Protein AF-E0VJH8-F1 (afdb_monomer_lite)

Radius of gyration: 15.39 Å; chains: 1; bounding box: 27×34×44 Å

Secondary structure (DSSP, 8-state):
---------EE-TTT--EESSHHHHHHHIIIIII---SEE-TTT--EESSHHHHHHHHHHHS--

pLDDT: mean 80.71, std 12.55, range [39.78, 91.5]

Organism: Pediculus humanus subsp. corporis (NCBI:txid121224)

Structure (mmCIF, N/CA/C/O backbone):
data_AF-E0VJH8-F1
#
_entry.id   AF-E0VJH8-F1
#
loop_
_atom_site.group_PDB
_atom_site.id
_atom_site.type_symbol
_atom_site.label_atom_id
_atom_site.label_alt_id
_atom_site.label_comp_id
_atom_site.label_asym_id
_atom_site.label_entity_id
_atom_site.label_seq_id
_atom_site.pdbx_PDB_ins_code
_atom_site.Cartn_x
_atom_site.Cartn_y
_atom_site.Cartn_z
_atom_site.occupancy
_atom_site.B_iso_or_equiv
_atom_site.auth_seq_id
_atom_site.auth_comp_id
_atom_site.auth_asym_id
_atom_site.auth_atom_id
_atom_site.pdbx_PDB_model_num
ATOM 1 N N . MET A 1 1 ? -11.084 24.949 21.318 1.00 39.78 1 MET A N 1
ATOM 2 C CA . MET A 1 1 ? -11.963 24.294 20.325 1.00 39.78 1 MET A CA 1
ATOM 3 C C . MET A 1 1 ? -11.239 23.066 19.800 1.00 39.78 1 MET A C 1
ATOM 5 O O . MET A 1 1 ? -10.437 23.175 18.883 1.00 39.78 1 MET A O 1
ATOM 9 N N . ALA A 1 2 ? -11.425 21.917 20.447 1.00 48.84 2 ALA A N 1
ATOM 10 C CA . ALA A 1 2 ? -10.878 20.666 19.939 1.00 48.84 2 ALA A CA 1
ATOM 11 C C . ALA A 1 2 ? -11.789 20.207 18.803 1.00 48.84 2 ALA A C 1
ATOM 13 O O . ALA A 1 2 ? -12.875 19.683 19.044 1.00 48.84 2 ALA A O 1
ATOM 14 N N . VAL A 1 3 ? -11.376 20.452 17.562 1.00 47.06 3 VAL A N 1
ATOM 15 C CA . VAL A 1 3 ? -12.037 19.846 16.409 1.00 47.06 3 VAL A CA 1
ATOM 16 C C . VAL A 1 3 ? -11.623 18.374 16.386 1.00 47.06 3 VAL A C 1
ATOM 18 O O . VAL A 1 3 ? -10.745 17.964 15.638 1.00 47.06 3 VAL A O 1
ATOM 21 N N . HIS A 1 4 ? -12.228 17.565 17.254 1.00 44.38 4 HIS A N 1
ATOM 22 C CA . HIS A 1 4 ? -12.145 16.110 17.180 1.00 44.38 4 HIS A CA 1
ATOM 23 C C . HIS A 1 4 ? -13.141 15.640 16.108 1.00 44.38 4 HIS A C 1
ATOM 25 O O . HIS A 1 4 ? -14.131 14.960 16.379 1.00 44.38 4 HIS A O 1
ATOM 31 N N . THR A 1 5 ? -12.947 16.099 14.868 1.00 52.66 5 THR A N 1
ATOM 32 C CA . THR A 1 5 ? -13.685 15.601 13.705 1.00 52.66 5 THR A CA 1
ATOM 33 C C . THR A 1 5 ? -13.312 14.148 13.547 1.00 52.66 5 THR A C 1
ATOM 35 O O . THR A 1 5 ? -12.229 13.882 13.042 1.00 52.66 5 THR A O 1
ATOM 38 N N . LYS A 1 6 ? -14.194 13.251 14.015 1.00 54.69 6 LYS A N 1
ATOM 39 C CA . LYS A 1 6 ? -14.275 11.814 13.709 1.00 54.69 6 LYS A CA 1
ATOM 40 C C . LYS A 1 6 ? -13.192 11.392 12.713 1.00 54.69 6 LYS A C 1
ATOM 42 O O . LYS A 1 6 ? -13.453 11.353 11.508 1.00 54.69 6 LYS A O 1
ATOM 47 N N . GLU A 1 7 ? -11.973 11.156 13.203 1.00 58.19 7 GLU A N 1
ATOM 48 C CA . GLU A 1 7 ? -10.869 10.762 12.338 1.00 58.19 7 GLU A CA 1
ATOM 49 C C . GLU A 1 7 ? -11.284 9.424 11.750 1.00 58.19 7 GLU A C 1
ATOM 51 O O . GLU A 1 7 ? -11.452 8.434 12.466 1.00 58.19 7 GLU A O 1
ATOM 56 N N . LYS A 1 8 ? -11.586 9.423 10.451 1.00 65.06 8 LYS A N 1
ATOM 57 C CA . LYS A 1 8 ? -12.030 8.239 9.725 1.00 65.06 8 LYS A CA 1
ATOM 58 C C . LYS A 1 8 ? -10.808 7.339 9.575 1.00 65.06 8 LYS A C 1
ATOM 60 O O . LYS A 1 8 ? -10.160 7.310 8.535 1.00 65.06 8 LYS A O 1
ATOM 65 N N . ASN A 1 9 ? -10.461 6.679 10.673 1.00 73.62 9 ASN A N 1
ATOM 66 C CA . ASN A 1 9 ? -9.340 5.776 10.774 1.00 73.62 9 ASN A CA 1
ATOM 67 C C . ASN A 1 9 ? -9.619 4.585 9.861 1.00 73.62 9 ASN A C 1
ATOM 69 O O . ASN A 1 9 ? -10.651 3.920 9.946 1.00 73.62 9 ASN A O 1
ATOM 73 N N . TYR A 1 10 ? -8.693 4.335 8.950 1.00 84.62 10 TYR A N 1
ATOM 74 C CA . TYR A 1 10 ? -8.730 3.215 8.034 1.00 84.62 10 TYR A CA 1
ATOM 75 C C . TYR A 1 10 ? -8.215 1.990 8.778 1.00 84.62 10 TYR A C 1
ATOM 77 O O . TYR A 1 10 ? -7.018 1.863 9.031 1.00 84.62 10 TYR A O 1
ATOM 85 N N . LEU A 1 11 ? -9.132 1.110 9.167 1.00 85.81 11 LEU A N 1
ATOM 86 C CA . LEU A 1 11 ? -8.812 -0.122 9.875 1.00 85.81 11 LEU A CA 1
ATOM 87 C C . LEU A 1 11 ? -8.416 -1.227 8.899 1.00 85.81 11 LEU A C 1
ATOM 89 O O . LEU A 1 11 ? -9.043 -1.454 7.866 1.00 85.81 11 LEU A O 1
ATOM 93 N N . CYS A 1 12 ? -7.368 -1.946 9.264 1.00 87.69 12 CYS A N 1
ATOM 94 C CA . CYS A 1 12 ? -7.002 -3.199 8.647 1.00 87.69 12 CYS A CA 1
ATOM 95 C C . CYS A 1 12 ? -7.923 -4.310 9.162 1.00 87.69 12 CYS A C 1
ATOM 97 O O . CYS A 1 12 ? -7.811 -4.705 10.313 1.00 87.69 12 CYS A O 1
ATOM 99 N N . GLY A 1 13 ? -8.760 -4.883 8.295 1.00 85.56 13 GLY A N 1
ATOM 100 C CA . GLY A 1 13 ? -9.645 -5.999 8.663 1.00 85.56 13 GLY A CA 1
ATOM 101 C C . GLY A 1 13 ? -8.948 -7.343 8.935 1.00 85.56 13 GLY A C 1
ATOM 102 O O . GLY A 1 13 ? -9.629 -8.315 9.227 1.00 85.56 13 GLY A O 1
ATOM 103 N N . LEU A 1 14 ? -7.616 -7.421 8.813 1.00 85.94 14 LEU A N 1
ATOM 104 C CA . LEU A 1 14 ? -6.834 -8.652 9.022 1.00 85.94 14 LEU A CA 1
ATOM 105 C C . LEU A 1 14 ? -6.041 -8.654 10.335 1.00 85.94 14 LEU A C 1
ATOM 107 O O . LEU A 1 14 ? -5.779 -9.712 10.890 1.00 85.94 14 LEU A O 1
ATOM 111 N N . CYS A 1 15 ? -5.616 -7.486 10.821 1.00 90.12 15 CYS A N 1
ATOM 112 C CA . CYS A 1 15 ? -4.845 -7.357 12.061 1.00 90.12 15 CYS A CA 1
ATOM 113 C C . CYS A 1 15 ? -5.273 -6.163 12.926 1.00 90.12 15 CYS A C 1
ATOM 115 O O . CYS A 1 15 ? -4.545 -5.772 13.833 1.00 90.12 15 CYS A O 1
ATOM 117 N N . ASN A 1 16 ? -6.428 -5.559 12.628 1.00 84.12 16 ASN A N 1
ATOM 118 C CA . ASN A 1 16 ? -7.050 -4.446 13.354 1.00 84.12 16 ASN A CA 1
ATOM 119 C C . ASN A 1 16 ? -6.159 -3.212 13.581 1.00 84.12 16 ASN A C 1
ATOM 121 O O . ASN A 1 16 ? -6.488 -2.343 14.387 1.00 84.12 16 ASN A O 1
ATOM 125 N N . LYS A 1 17 ? -5.057 -3.071 12.8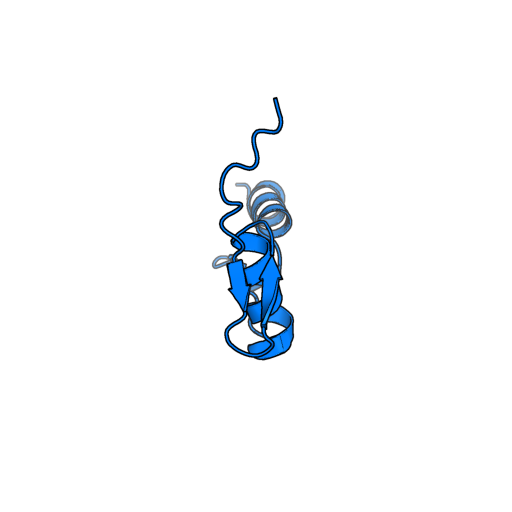32 1.00 87.19 17 LYS A N 1
ATOM 126 C CA . LYS A 1 17 ? -4.258 -1.841 12.833 1.00 87.19 17 LYS A CA 1
ATOM 127 C C . LYS A 1 17 ? -5.056 -0.685 12.247 1.00 87.19 17 LYS A C 1
ATOM 129 O O . LYS A 1 17 ? -5.677 -0.831 11.194 1.00 87.19 17 LYS A O 1
ATOM 134 N N . ASN A 1 18 ? -5.001 0.464 12.911 1.00 87.31 18 ASN A N 1
ATOM 135 C CA . ASN A 1 18 ? -5.618 1.693 12.437 1.00 87.31 18 ASN A CA 1
ATOM 136 C C . ASN A 1 18 ? -4.593 2.558 11.693 1.00 87.31 18 ASN A C 1
ATOM 138 O O . ASN A 1 18 ? -3.402 2.548 12.010 1.00 87.31 18 ASN A O 1
ATOM 142 N N . TYR A 1 19 ? -5.074 3.303 10.705 1.00 87.00 19 TYR A N 1
ATOM 143 C CA . TYR A 1 19 ? -4.281 4.265 9.957 1.00 87.00 19 TYR A CA 1
ATOM 144 C C . TYR A 1 19 ? -5.082 5.544 9.756 1.00 87.00 19 TYR A C 1
ATOM 146 O O . TYR A 1 19 ? -6.215 5.494 9.287 1.00 87.00 19 TYR A O 1
ATOM 154 N N . GLN A 1 20 ? -4.469 6.700 9.989 1.00 85.44 20 GLN A N 1
ATOM 155 C CA . GLN A 1 20 ? -5.126 7.997 9.776 1.00 85.44 20 GLN A CA 1
ATOM 156 C C . GLN A 1 20 ? -5.424 8.288 8.292 1.00 85.44 20 GLN A C 1
ATOM 158 O O . GLN A 1 20 ? -6.240 9.143 7.962 1.00 85.44 20 GLN A O 1
ATOM 163 N N . GLN A 1 21 ? -4.762 7.587 7.363 1.00 85.81 21 GLN A N 1
ATOM 164 C CA . GLN A 1 21 ? -4.867 7.845 5.924 1.00 85.81 21 GLN A CA 1
ATOM 165 C C . GLN A 1 21 ? -5.038 6.545 5.126 1.00 85.81 21 GLN A C 1
ATOM 167 O O . GLN A 1 21 ? -4.390 5.534 5.402 1.00 85.81 21 GLN A O 1
ATOM 172 N N . LYS A 1 22 ? -5.875 6.577 4.078 1.00 84.81 22 LYS A N 1
ATOM 173 C CA . LYS A 1 22 ? -6.206 5.400 3.251 1.00 84.81 22 LYS A CA 1
ATOM 174 C C . LYS A 1 22 ? -4.974 4.759 2.615 1.00 84.81 22 LYS A C 1
ATOM 176 O O . LYS A 1 22 ? -4.866 3.537 2.560 1.00 84.81 22 LYS A O 1
ATOM 181 N N . TRP A 1 23 ? -4.041 5.576 2.128 1.00 83.38 23 TRP A N 1
ATOM 182 C CA . TRP A 1 23 ? -2.837 5.080 1.458 1.00 83.38 23 TRP A CA 1
ATOM 183 C C . TRP A 1 23 ? -1.909 4.326 2.418 1.00 83.38 23 TRP A C 1
ATOM 185 O O . TRP A 1 23 ? -1.251 3.379 1.988 1.00 83.38 23 TRP A O 1
ATOM 195 N N . ASN A 1 24 ? -1.910 4.674 3.710 1.00 86.62 24 ASN A N 1
ATOM 196 C CA . ASN A 1 24 ? -1.185 3.928 4.737 1.00 86.62 24 ASN A CA 1
ATOM 197 C C . ASN A 1 24 ? -1.774 2.526 4.915 1.00 86.62 24 ASN A C 1
ATOM 199 O O . ASN A 1 24 ? -1.025 1.550 4.886 1.00 86.62 24 ASN A O 1
ATOM 203 N N . LEU A 1 25 ? -3.106 2.407 4.989 1.00 88.12 25 LEU A N 1
ATOM 204 C CA . LEU A 1 25 ? -3.778 1.105 5.040 1.00 88.12 25 LEU A CA 1
ATOM 205 C C . LEU A 1 25 ? -3.489 0.268 3.785 1.00 88.12 25 LEU A C 1
ATOM 207 O O . LEU A 1 25 ? -3.148 -0.906 3.899 1.00 88.12 25 LEU A O 1
ATOM 211 N N . ILE A 1 26 ? -3.598 0.858 2.590 1.00 85.56 26 ILE A N 1
ATOM 212 C CA . ILE A 1 26 ? -3.332 0.149 1.326 1.00 85.56 26 ILE A CA 1
ATOM 213 C C . ILE A 1 26 ? -1.882 -0.340 1.283 1.00 85.56 26 ILE A C 1
ATOM 215 O O . ILE A 1 26 ? -1.627 -1.487 0.924 1.00 85.56 26 ILE A O 1
ATOM 219 N N . THR A 1 27 ? -0.931 0.504 1.687 1.00 85.56 27 THR A N 1
ATOM 220 C CA . THR A 1 27 ? 0.491 0.140 1.728 1.00 85.56 27 THR A CA 1
ATOM 221 C C . THR A 1 27 ? 0.757 -0.967 2.746 1.00 85.56 27 THR A C 1
ATOM 223 O O . THR A 1 27 ? 1.525 -1.888 2.470 1.00 85.56 27 THR A O 1
ATOM 226 N N . HIS A 1 28 ? 0.106 -0.912 3.908 1.00 88.69 28 HIS A N 1
ATOM 227 C CA . HIS A 1 28 ? 0.160 -1.971 4.912 1.00 88.69 28 HIS A CA 1
ATOM 228 C C . HIS A 1 28 ? -0.400 -3.294 4.376 1.00 88.69 28 HIS A C 1
ATOM 230 O O . HIS A 1 28 ? 0.287 -4.310 4.440 1.00 88.69 28 HIS A O 1
ATOM 236 N N . MET A 1 29 ? -1.594 -3.283 3.772 1.00 87.62 29 MET A N 1
ATOM 237 C CA . MET A 1 29 ? -2.200 -4.458 3.125 1.00 87.62 29 MET A CA 1
ATOM 238 C C . MET A 1 29 ? -1.267 -5.078 2.089 1.00 87.62 29 MET A C 1
ATOM 240 O O . MET A 1 29 ? -0.989 -6.276 2.131 1.00 87.62 29 MET A O 1
ATOM 244 N N . ALA A 1 30 ? -0.738 -4.244 1.202 1.00 85.00 30 ALA A N 1
ATOM 245 C CA . ALA A 1 30 ? 0.208 -4.622 0.168 1.00 85.00 30 ALA A CA 1
ATOM 246 C C . ALA A 1 30 ? 1.465 -5.310 0.721 1.00 85.00 30 ALA A C 1
ATOM 248 O O . ALA A 1 30 ? 1.889 -6.336 0.199 1.00 85.00 30 ALA A O 1
ATOM 249 N N . ARG A 1 31 ? 2.062 -4.768 1.788 1.00 83.19 31 ARG A N 1
ATOM 250 C CA . ARG A 1 31 ? 3.351 -5.247 2.313 1.00 83.19 31 ARG A CA 1
ATOM 251 C C . ARG A 1 31 ? 3.236 -6.408 3.278 1.00 83.19 31 ARG A C 1
ATO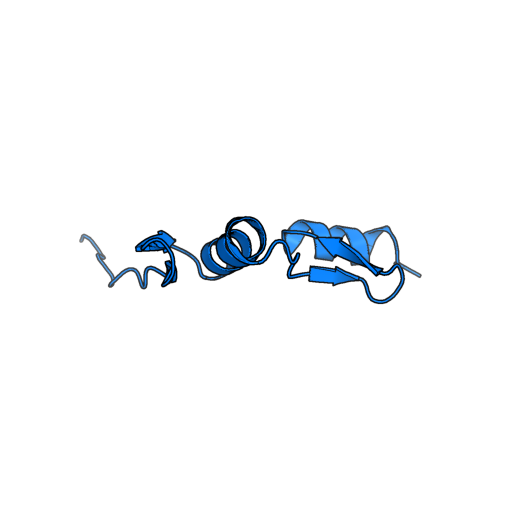M 253 O O . ARG A 1 31 ? 4.051 -7.319 3.220 1.00 83.19 31 ARG A O 1
ATOM 260 N N . VAL A 1 32 ? 2.268 -6.339 4.182 1.00 85.75 32 VAL A N 1
ATOM 261 C CA . VAL A 1 32 ? 2.173 -7.255 5.321 1.00 85.75 32 VAL A CA 1
ATOM 262 C C . VAL A 1 32 ? 1.311 -8.461 4.981 1.00 85.75 32 VAL A C 1
ATOM 264 O O . VAL A 1 32 ? 1.630 -9.568 5.397 1.00 85.75 32 VAL A O 1
ATOM 267 N N . HIS A 1 33 ? 0.250 -8.268 4.195 1.00 87.00 33 HIS A N 1
ATOM 268 C CA . HIS A 1 33 ? -0.729 -9.326 3.949 1.00 87.00 33 HIS A CA 1
ATOM 269 C C . HIS A 1 33 ? -0.678 -9.879 2.525 1.00 87.00 33 HIS A C 1
ATOM 271 O O . HIS A 1 33 ? -0.811 -11.081 2.337 1.00 87.00 33 HIS A O 1
ATOM 277 N N . SER A 1 34 ? -0.471 -9.029 1.516 1.00 80.06 34 SER A N 1
ATOM 278 C CA . SER A 1 34 ? -0.600 -9.441 0.112 1.00 80.06 34 SER A CA 1
ATOM 279 C C . SER A 1 34 ? 0.738 -9.672 -0.600 1.00 80.06 34 SER A C 1
ATOM 281 O O . SER A 1 34 ? 0.750 -10.269 -1.670 1.00 80.06 34 SER A O 1
ATOM 283 N N . LYS A 1 35 ? 1.863 -9.179 -0.054 1.00 71.25 35 LYS A N 1
ATOM 284 C CA . LYS A 1 35 ? 3.182 -9.062 -0.728 1.00 71.25 35 LYS A CA 1
ATOM 285 C C . LYS A 1 35 ? 3.139 -8.405 -2.124 1.00 71.25 35 LYS A C 1
ATOM 287 O O . LYS A 1 35 ? 4.151 -8.369 -2.817 1.00 71.25 35 LYS A O 1
ATOM 292 N N . LYS A 1 36 ? 1.993 -7.863 -2.537 1.00 71.69 36 LYS A N 1
ATOM 293 C CA . LYS A 1 36 ? 1.769 -7.201 -3.821 1.00 71.69 36 LYS A CA 1
ATOM 294 C C . LYS A 1 36 ? 2.001 -5.717 -3.654 1.00 71.69 36 LYS A C 1
ATOM 296 O O . LYS A 1 36 ? 1.444 -5.099 -2.753 1.00 71.69 36 LYS A O 1
ATOM 301 N N . LYS A 1 37 ? 2.805 -5.127 -4.526 1.00 79.44 37 LYS A N 1
ATOM 302 C CA . LYS A 1 37 ? 3.047 -3.686 -4.530 1.00 79.44 37 LYS A CA 1
ATOM 303 C C . LYS A 1 37 ? 1.950 -3.004 -5.364 1.00 79.44 37 LYS A C 1
ATOM 305 O O . LYS A 1 37 ? 1.745 -3.375 -6.513 1.00 79.44 37 LYS A O 1
ATOM 310 N N . PRO A 1 38 ? 1.228 -2.016 -4.810 1.00 78.44 38 PRO A N 1
ATOM 311 C CA . PRO A 1 38 ? 0.005 -1.503 -5.425 1.00 78.44 38 PRO A CA 1
ATOM 312 C C . PRO A 1 38 ? 0.268 -0.600 -6.635 1.00 78.44 38 PRO A C 1
ATOM 314 O O . PRO A 1 38 ? -0.643 -0.357 -7.419 1.00 78.44 38 PRO A O 1
ATOM 317 N N . PHE A 1 39 ? 1.492 -0.094 -6.796 1.00 85.19 39 PHE A N 1
ATOM 318 C CA . PHE A 1 39 ? 1.848 0.793 -7.897 1.00 85.19 39 PHE A CA 1
ATOM 319 C C . PHE A 1 39 ? 2.816 0.079 -8.835 1.00 85.19 39 PHE A C 1
ATOM 321 O O . PHE A 1 39 ? 3.990 -0.073 -8.509 1.00 85.19 39 PHE A O 1
ATOM 328 N N . LYS A 1 40 ? 2.340 -0.353 -10.000 1.00 87.38 40 LYS A N 1
ATOM 329 C CA . LYS A 1 40 ? 3.157 -1.005 -11.026 1.00 87.38 40 LYS A CA 1
ATOM 330 C C . LYS A 1 40 ? 3.332 -0.069 -12.220 1.00 87.38 40 LYS A C 1
ATOM 332 O O . LYS A 1 40 ? 2.366 0.524 -12.690 1.00 87.38 40 LYS A O 1
ATOM 337 N N . CYS A 1 41 ? 4.563 0.072 -12.697 1.00 89.62 41 CYS A N 1
ATOM 338 C CA . CYS A 1 41 ? 4.843 0.711 -13.976 1.00 89.62 41 CYS A CA 1
ATOM 339 C C . CYS A 1 41 ? 4.536 -0.265 -15.109 1.00 89.62 41 CYS A C 1
ATOM 341 O O . CYS A 1 41 ? 5.011 -1.396 -15.077 1.00 89.62 41 CYS A O 1
ATOM 343 N N . 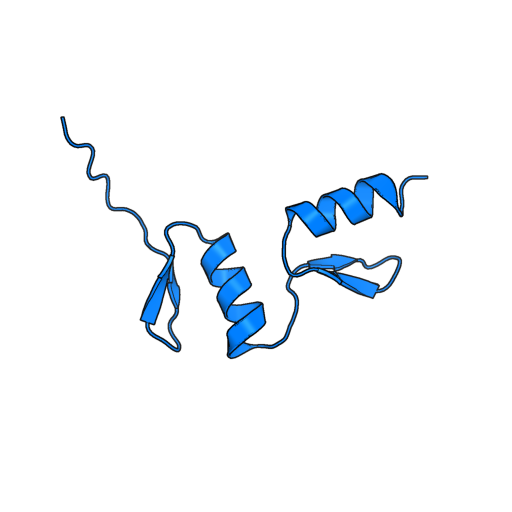ASN A 1 42 ? 3.752 0.161 -16.098 1.00 88.62 42 ASN A N 1
ATOM 344 C CA . ASN A 1 42 ? 3.416 -0.685 -17.244 1.00 88.62 42 ASN A CA 1
ATOM 345 C C . ASN A 1 42 ? 4.535 -0.707 -18.293 1.00 88.62 42 ASN A C 1
ATOM 347 O O . ASN A 1 42 ? 4.693 -1.716 -18.968 1.00 88.62 42 ASN A O 1
ATOM 351 N N . ASP A 1 43 ? 5.349 0.347 -18.368 1.00 87.81 43 ASP A N 1
ATOM 352 C CA . ASP A 1 43 ? 6.441 0.470 -19.338 1.00 87.81 43 ASP A CA 1
ATOM 353 C C . ASP A 1 43 ? 7.626 -0.454 -19.015 1.00 87.81 43 ASP A C 1
ATOM 355 O O . ASP A 1 43 ? 8.203 -1.067 -19.905 1.00 87.81 43 ASP A O 1
ATOM 359 N N . CYS A 1 44 ? 7.980 -0.605 -17.732 1.00 90.56 44 CYS A N 1
ATOM 360 C CA . CYS A 1 44 ? 9.102 -1.455 -17.303 1.00 90.56 44 CYS A CA 1
ATOM 361 C C . CYS A 1 44 ? 8.725 -2.555 -16.302 1.00 90.56 44 CYS A C 1
ATOM 363 O O . CYS A 1 44 ? 9.601 -3.203 -15.732 1.00 90.56 44 CYS A O 1
ATOM 365 N N . ASN A 1 45 ? 7.430 -2.756 -16.040 1.00 87.62 45 ASN A N 1
ATOM 366 C CA . ASN A 1 45 ? 6.902 -3.724 -15.067 1.00 87.62 45 ASN A CA 1
ATOM 367 C C . ASN A 1 45 ? 7.404 -3.551 -13.620 1.00 87.62 45 ASN A C 1
ATOM 369 O O . ASN A 1 45 ? 7.123 -4.393 -12.767 1.00 87.62 45 ASN A O 1
ATOM 373 N N . LYS A 1 46 ? 8.104 -2.454 -13.307 1.00 87.50 46 LYS A N 1
ATOM 374 C CA . LYS A 1 46 ? 8.689 -2.219 -11.986 1.00 87.50 46 LYS A CA 1
ATOM 375 C C . LYS A 1 46 ? 7.611 -1.834 -10.982 1.00 87.50 46 LYS A C 1
ATOM 377 O O . LYS A 1 46 ? 6.760 -0.984 -11.243 1.00 87.50 46 LYS A O 1
ATOM 382 N N . GLU A 1 47 ? 7.661 -2.457 -9.815 1.00 87.31 47 GLU A N 1
ATOM 383 C CA . GLU A 1 47 ? 6.647 -2.282 -8.785 1.00 87.31 47 GLU A CA 1
ATOM 384 C C . GLU A 1 47 ? 7.146 -1.439 -7.601 1.00 87.31 47 GLU A C 1
ATOM 386 O O . GLU A 1 47 ? 8.251 -1.632 -7.070 1.00 87.31 47 GLU A O 1
ATOM 391 N N . PHE A 1 48 ? 6.268 -0.573 -7.100 1.00 85.69 48 PHE A N 1
ATOM 392 C CA . PHE A 1 48 ? 6.509 0.396 -6.039 1.00 85.69 48 PHE A CA 1
ATOM 393 C C . PHE A 1 48 ? 5.487 0.252 -4.912 1.00 85.69 48 PHE A C 1
ATOM 395 O O . PHE A 1 48 ? 4.288 0.065 -5.115 1.00 85.69 48 PHE A O 1
ATOM 402 N N . GLY A 1 49 ? 5.983 0.379 -3.683 1.00 81.88 49 GLY A N 1
ATOM 403 C CA . GLY A 1 49 ? 5.161 0.334 -2.477 1.00 81.88 49 GLY A CA 1
ATOM 404 C C . GLY A 1 49 ? 4.576 1.685 -2.060 1.00 81.88 49 GLY A C 1
ATOM 405 O O . GLY A 1 49 ? 3.909 1.719 -1.036 1.00 81.88 49 GLY A O 1
ATOM 406 N N . TYR A 1 50 ? 4.873 2.775 -2.775 1.00 82.88 50 TYR A N 1
ATOM 407 C CA . TYR A 1 50 ? 4.417 4.135 -2.468 1.00 82.88 50 TYR A CA 1
ATOM 408 C C . TYR A 1 50 ? 4.127 4.908 -3.758 1.00 82.88 50 TYR A C 1
ATOM 410 O O . TYR A 1 50 ? 4.883 4.803 -4.728 1.00 82.88 50 TYR A O 1
ATOM 418 N N . SER A 1 51 ? 3.075 5.732 -3.739 1.00 84.75 51 SER A N 1
ATOM 419 C CA . SER A 1 51 ? 2.659 6.553 -4.884 1.00 84.75 51 SER 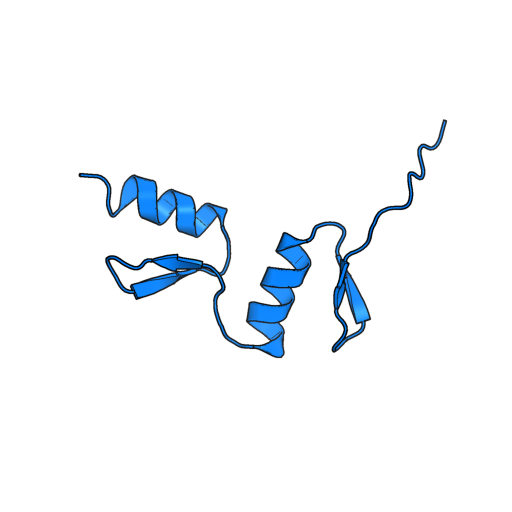A CA 1
ATOM 420 C 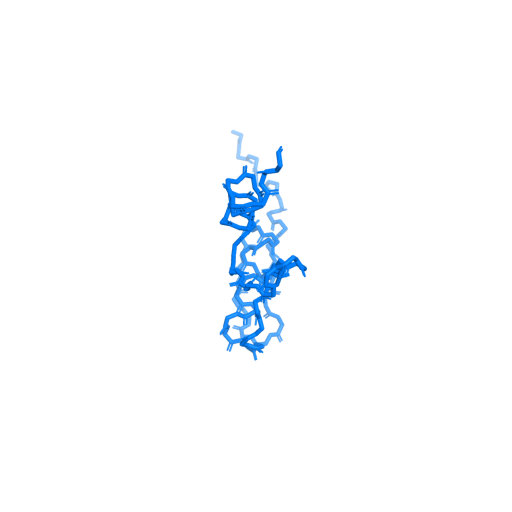C . SER A 1 51 ? 3.698 7.610 -5.251 1.00 84.75 51 SER A C 1
ATOM 422 O O . SER A 1 51 ? 3.942 7.835 -6.430 1.00 84.75 51 SER A O 1
ATOM 424 N N . SER A 1 52 ? 4.354 8.223 -4.264 1.00 88.00 52 SER A N 1
ATOM 425 C CA . SER A 1 52 ? 5.401 9.230 -4.479 1.00 88.00 52 SER A CA 1
ATOM 426 C C . SER A 1 52 ? 6.605 8.663 -5.236 1.00 88.00 52 SER A C 1
ATOM 428 O O . SER A 1 52 ? 7.111 9.301 -6.156 1.00 88.00 52 SER A O 1
ATOM 430 N N . HIS A 1 53 ? 7.033 7.442 -4.898 1.00 88.94 53 HIS A N 1
ATOM 431 C CA . HIS A 1 53 ? 8.098 6.744 -5.620 1.00 88.94 53 HIS A CA 1
ATOM 432 C C . HIS A 1 53 ? 7.672 6.349 -7.032 1.00 88.94 53 HIS A C 1
ATOM 434 O O . HIS A 1 53 ? 8.443 6.551 -7.964 1.00 88.94 53 HIS A O 1
ATOM 440 N N . PHE A 1 54 ? 6.452 5.836 -7.204 1.00 90.44 54 PHE A N 1
ATOM 441 C CA . PHE A 1 54 ? 5.925 5.519 -8.530 1.00 90.44 54 PHE A CA 1
ATOM 442 C C . PHE A 1 54 ? 5.838 6.759 -9.427 1.00 90.44 54 PHE A C 1
ATOM 444 O O . PHE A 1 54 ? 6.264 6.716 -10.577 1.00 90.44 54 PHE A O 1
ATOM 451 N N . LYS A 1 55 ? 5.338 7.878 -8.888 1.00 89.88 55 LYS A N 1
ATOM 452 C CA . LYS A 1 55 ? 5.209 9.139 -9.620 1.00 89.88 55 LYS A CA 1
ATOM 453 C C . LYS A 1 55 ? 6.575 9.652 -10.072 1.00 89.88 55 LYS A C 1
ATOM 455 O O . LYS A 1 55 ? 6.762 9.858 -11.263 1.00 89.88 55 LYS A O 1
ATOM 460 N N . LYS A 1 56 ? 7.549 9.734 -9.156 1.00 91.38 56 LYS A N 1
ATOM 461 C CA . LYS A 1 56 ? 8.936 10.093 -9.495 1.00 91.38 56 LYS A CA 1
ATOM 462 C C . LYS A 1 56 ? 9.518 9.155 -10.550 1.00 91.38 56 LYS A C 1
ATOM 464 O O . LYS A 1 56 ? 10.111 9.609 -11.516 1.00 91.38 56 LYS A O 1
ATOM 469 N N . HIS A 1 57 ? 9.332 7.848 -10.398 1.00 91.50 57 HIS A N 1
ATOM 470 C CA . HIS A 1 57 ? 9.804 6.890 -11.389 1.00 91.50 57 HIS A CA 1
ATOM 471 C C . HIS A 1 57 ? 9.207 7.163 -12.777 1.00 91.50 57 HIS A C 1
ATOM 473 O O . HIS A 1 57 ? 9.954 7.256 -13.744 1.00 91.50 57 HIS A O 1
ATOM 479 N N . LYS A 1 58 ? 7.891 7.366 -12.875 1.00 88.19 58 LYS A N 1
ATOM 480 C CA . LYS A 1 58 ? 7.235 7.694 -14.144 1.00 88.19 58 LYS A CA 1
ATOM 481 C C . LYS A 1 58 ? 7.735 9.026 -14.723 1.00 88.19 58 LYS A C 1
ATOM 483 O O . LYS A 1 58 ? 7.996 9.101 -15.915 1.00 88.19 58 LYS A O 1
ATOM 488 N N . GLU A 1 59 ? 7.902 10.047 -13.883 1.00 88.75 59 GLU A N 1
ATOM 489 C CA . GLU A 1 59 ? 8.324 11.395 -14.293 1.00 88.75 59 GLU A CA 1
ATOM 490 C C . GLU A 1 59 ? 9.806 11.511 -14.666 1.00 88.75 59 GLU A C 1
ATOM 492 O O . GLU A 1 59 ? 10.150 12.415 -15.418 1.00 88.75 59 G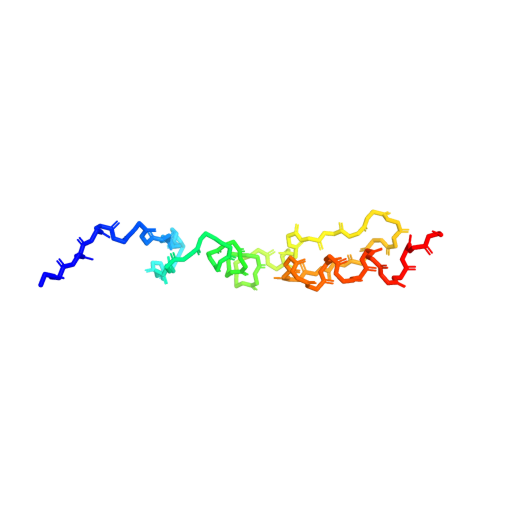LU A O 1
ATOM 497 N N . HIS A 1 60 ? 10.683 10.650 -14.145 1.00 86.44 60 HIS A N 1
ATOM 498 C CA . HIS A 1 60 ? 12.131 10.749 -14.368 1.00 86.44 60 HIS A CA 1
ATOM 499 C C . HIS A 1 60 ? 12.707 9.628 -15.240 1.00 86.44 60 HIS A C 1
ATOM 501 O O . HIS A 1 60 ? 13.724 9.844 -15.885 1.00 86.44 60 HIS A O 1
ATOM 507 N N . ILE A 1 61 ? 12.104 8.434 -15.243 1.00 86.06 61 ILE A N 1
ATOM 508 C CA . ILE A 1 61 ? 12.649 7.254 -15.940 1.00 86.06 61 ILE A CA 1
ATOM 509 C C . ILE A 1 61 ? 11.965 7.016 -17.289 1.00 86.06 61 ILE A C 1
ATOM 511 O O . ILE A 1 61 ? 12.606 6.532 -18.213 1.00 86.06 61 ILE A O 1
ATOM 515 N N . HIS A 1 62 ? 10.682 7.367 -17.412 1.00 83.50 62 HIS A N 1
ATOM 516 C CA . HIS A 1 62 ? 9.889 7.179 -18.636 1.00 83.50 62 HIS A CA 1
ATOM 517 C C . HIS A 1 62 ? 9.469 8.503 -19.280 1.00 83.50 62 HIS A C 1
ATOM 519 O O . HIS A 1 62 ? 8.524 8.550 -20.064 1.00 83.50 62 HIS A O 1
ATOM 525 N N . LYS A 1 63 ? 10.159 9.591 -18.932 1.00 71.31 63 LYS A N 1
ATOM 526 C CA . LYS A 1 63 ? 9.974 10.881 -19.588 1.00 71.31 63 LYS A CA 1
ATOM 527 C C . LYS A 1 63 ? 10.600 10.797 -20.983 1.00 71.31 63 LYS A C 1
ATOM 529 O O . LYS A 1 63 ? 11.817 10.661 -21.080 1.00 71.31 63 LYS A O 1
ATOM 534 N N . VAL A 1 64 ? 9.758 10.817 -22.015 1.00 61.34 64 VAL A N 1
ATOM 535 C CA . VAL A 1 64 ? 10.150 11.171 -23.389 1.00 61.34 64 VAL A CA 1
ATOM 536 C C . VAL A 1 64 ? 10.320 12.679 -23.469 1.00 61.34 64 VAL A C 1
ATOM 538 O O . VAL A 1 64 ? 9.461 13.386 -22.889 1.00 61.34 64 VAL A O 1
#

Foldseek 3Di:
DPPPPPQVWDADPPPRDTDSDPLVNVLCCCVPPNVHAPQADPVVRDGDSDPVVSVCCCCPVVDD

InterPro domains:
  IPR013087 Zinc finger C2H2-type [PF00096] (10-33)
  IPR013087 Zinc finger C2H2-type [PF00096] (39-62)
  IPR013087 Zinc finger C2H2-type [PS00028] (12-33)
  IPR013087 Zinc finger C2H2-type [PS00028] (41-62)
  IPR013087 Zinc finger C2H2-type [PS50157] (10-38)
  IPR013087 Zinc finger C2H2-type [PS50157] (39-64)
  IPR013087 Zinc finger C2H2-type [SM00355] (10-33)
  IPR013087 Zinc finger C2H2-type [SM00355] (39-62)
  IPR036236 Zinc finger C2H2 superfamily [SSF57667] (1-48)
  IPR050331 Zinc finger PRDM4/PRDM1/PRDM14-like [PTHR16515] (1-59)

Sequence (64 aa):
MAVHTKEKNYLCGLCNKNYQQKWNLITHMARVHSKKKPFKCNDCNKEFGYSSHFKKHKEHIHKV